Protein AF-A0AAV5QR00-F1 (afdb_monomer_lite)

Foldseek 3Di:
DDDPPPDPPPVVLVVVLVVLVPDPVDDPVVSVVVSVVSVVVNVVVVVVVVVVVVVVVVCVVVVVVVVVVVVVVVVVVVVVVVVVVVVVVVVVVLVVVLVVLVVVCVVVVHDSVVSCVVVVHDNDDD

Structure (mmCIF, N/CA/C/O backbone):
data_AF-A0AAV5QR00-F1
#
_entry.id   AF-A0AAV5QR00-F1
#
loop_
_atom_site.group_PDB
_atom_site.id
_atom_site.type_symbol
_atom_site.label_atom_id
_atom_site.label_alt_id
_atom_site.label_comp_id
_atom_site.label_asym_id
_atom_site.label_entity_id
_atom_site.label_seq_id
_atom_site.pdbx_PDB_ins_code
_atom_site.Cartn_x
_atom_site.Cartn_y
_atom_site.Cartn_z
_atom_site.occupancy
_atom_site.B_iso_or_equiv
_atom_site.auth_seq_id
_atom_site.auth_comp_id
_atom_site.auth_asym_id
_atom_site.auth_atom_id
_atom_site.pdbx_PDB_model_num
ATOM 1 N N . MET A 1 1 ? 34.597 15.045 -11.690 1.00 37.72 1 MET A N 1
ATOM 2 C CA . MET A 1 1 ? 35.224 15.301 -13.005 1.00 37.72 1 MET A CA 1
ATOM 3 C C . MET A 1 1 ? 34.483 14.496 -14.059 1.00 37.72 1 MET A C 1
ATOM 5 O O . MET A 1 1 ? 33.985 13.425 -13.744 1.00 37.72 1 MET A O 1
ATOM 9 N N . SER A 1 2 ? 34.319 15.099 -15.232 1.00 36.00 2 SER A N 1
ATOM 10 C CA . SER A 1 2 ? 33.241 14.917 -16.205 1.00 36.00 2 SER A CA 1
ATOM 11 C C . SER A 1 2 ? 32.966 13.507 -16.732 1.00 36.00 2 SER A C 1
ATOM 13 O O . SER A 1 2 ? 33.871 12.745 -17.061 1.00 36.00 2 SER A O 1
ATOM 15 N N . SER A 1 3 ? 31.664 13.256 -16.905 1.00 39.62 3 SER A N 1
ATOM 16 C CA . SER A 1 3 ? 31.056 12.226 -17.746 1.00 39.62 3 SER A CA 1
ATOM 17 C C . SER A 1 3 ? 31.654 12.258 -19.153 1.00 39.62 3 SER A C 1
ATOM 19 O O . SER A 1 3 ? 31.476 13.224 -19.896 1.00 39.62 3 SER A O 1
ATOM 21 N N . LYS A 1 4 ? 32.370 11.194 -19.523 1.00 40.12 4 LYS A N 1
ATOM 22 C CA . LYS A 1 4 ? 32.765 10.938 -20.906 1.00 40.12 4 LYS A CA 1
ATOM 23 C C . LYS A 1 4 ? 31.569 10.283 -21.589 1.00 40.12 4 LYS A C 1
ATOM 25 O O . LYS A 1 4 ? 31.483 9.062 -21.689 1.00 40.12 4 LYS A O 1
ATOM 30 N N . ALA A 1 5 ? 30.606 11.116 -21.979 1.00 40.47 5 ALA A N 1
ATOM 31 C CA . ALA A 1 5 ? 29.604 10.738 -22.958 1.00 40.47 5 ALA A CA 1
ATOM 32 C C . ALA A 1 5 ? 30.370 10.248 -24.189 1.00 40.47 5 ALA A C 1
ATOM 34 O O . ALA A 1 5 ? 31.094 11.014 -24.819 1.00 40.47 5 ALA A O 1
ATOM 35 N N . ALA A 1 6 ? 30.285 8.950 -24.466 1.00 42.31 6 ALA A N 1
ATOM 36 C CA . ALA A 1 6 ? 30.760 8.384 -25.711 1.00 42.31 6 ALA A CA 1
ATOM 37 C C . ALA A 1 6 ? 29.851 8.921 -26.820 1.00 42.31 6 ALA A C 1
ATOM 39 O O . ALA A 1 6 ? 28.864 8.283 -27.195 1.00 42.31 6 ALA A O 1
ATOM 40 N N . SER A 1 7 ? 30.162 10.123 -27.307 1.00 41.25 7 SER A N 1
ATOM 41 C CA . SER A 1 7 ? 29.785 10.541 -28.644 1.00 41.25 7 SER A CA 1
ATOM 42 C C . SER A 1 7 ? 30.211 9.409 -29.574 1.00 41.25 7 SER A C 1
ATOM 44 O O . SER A 1 7 ? 31.349 8.942 -29.546 1.00 41.25 7 SER A O 1
ATOM 46 N N . GLY A 1 8 ? 29.264 8.865 -30.336 1.00 47.62 8 GLY A N 1
ATOM 47 C CA . GLY A 1 8 ? 29.646 8.190 -31.567 1.00 47.62 8 GLY A CA 1
ATOM 48 C C . GLY A 1 8 ? 30.232 9.287 -32.436 1.00 47.62 8 GLY A C 1
ATOM 49 O O . GLY A 1 8 ? 29.473 10.026 -33.053 1.00 47.62 8 GLY A O 1
ATOM 50 N N . ASP A 1 9 ? 31.542 9.487 -32.330 1.00 47.44 9 ASP A N 1
ATOM 51 C CA . ASP A 1 9 ? 32.224 10.599 -32.962 1.00 47.44 9 ASP A CA 1
ATOM 52 C C . ASP A 1 9 ? 32.051 10.462 -34.486 1.00 47.44 9 ASP A C 1
ATOM 54 O O . ASP A 1 9 ? 32.491 9.458 -35.057 1.00 47.44 9 ASP A O 1
ATOM 58 N N . PRO A 1 10 ? 31.415 11.434 -35.170 1.00 50.59 10 PRO A N 1
ATOM 59 C 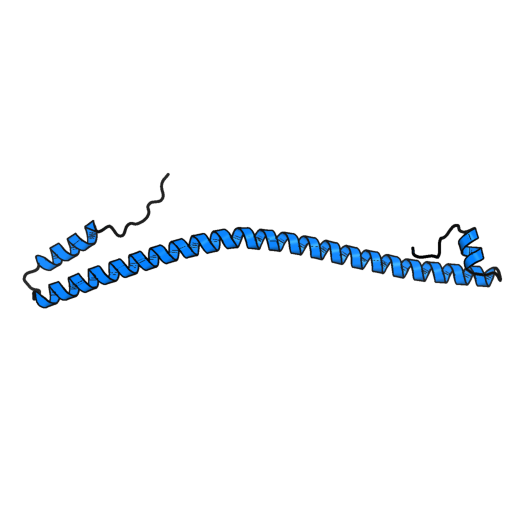CA . PRO A 1 10 ? 31.268 11.420 -36.631 1.00 50.59 10 PRO A CA 1
ATOM 60 C C . PRO A 1 10 ? 32.627 11.295 -37.341 1.00 50.59 10 PRO A C 1
ATOM 62 O O . PRO A 1 10 ? 32.728 10.717 -38.420 1.00 50.59 10 PRO A O 1
ATOM 65 N N . THR A 1 11 ? 33.697 11.698 -36.654 1.00 54.41 11 THR A N 1
ATOM 66 C CA . THR A 1 11 ? 35.096 11.539 -37.040 1.00 54.41 11 THR A CA 1
ATOM 67 C C . THR A 1 11 ? 35.500 10.094 -37.345 1.00 54.41 11 THR A C 1
ATOM 69 O O . THR A 1 11 ? 36.345 9.899 -38.207 1.00 54.41 11 THR A O 1
ATOM 72 N N . THR A 1 12 ? 34.925 9.067 -36.706 1.00 73.19 12 THR A N 1
ATOM 73 C CA . THR A 1 12 ? 35.338 7.666 -36.946 1.00 73.19 12 THR A CA 1
ATOM 74 C C . THR A 1 12 ? 34.653 7.051 -38.167 1.00 73.19 12 THR A C 1
ATOM 76 O O . THR A 1 12 ? 35.221 6.189 -38.829 1.00 73.19 12 THR A O 1
ATOM 79 N N . ILE A 1 13 ? 33.438 7.486 -38.497 1.00 78.56 13 ILE A N 1
ATOM 80 C CA . ILE A 1 13 ? 32.639 6.867 -39.567 1.00 78.56 13 ILE A CA 1
ATOM 81 C C . ILE A 1 13 ? 32.933 7.503 -40.907 1.00 78.56 13 ILE A C 1
ATOM 83 O O . ILE A 1 13 ? 33.047 6.785 -41.896 1.00 78.56 13 ILE A O 1
ATOM 87 N N . ASP A 1 14 ? 33.155 8.813 -40.927 1.00 81.25 14 ASP A N 1
ATOM 88 C CA . ASP A 1 14 ? 33.660 9.470 -42.125 1.00 81.25 14 ASP A CA 1
ATOM 89 C C . ASP A 1 14 ? 35.066 8.944 -42.486 1.00 81.25 14 ASP A C 1
ATOM 91 O O . ASP A 1 14 ? 35.317 8.696 -43.660 1.00 81.25 14 ASP A O 1
ATOM 95 N N . GLN A 1 15 ? 35.918 8.607 -41.504 1.00 82.88 15 GLN A N 1
ATOM 96 C CA . GLN A 1 15 ? 37.201 7.913 -41.736 1.00 82.88 15 GLN A CA 1
ATOM 97 C C . GLN A 1 15 ? 37.031 6.492 -42.302 1.00 82.88 15 GLN A C 1
ATOM 99 O O . GLN A 1 15 ? 37.788 6.081 -43.179 1.00 82.88 15 GLN A O 1
ATOM 104 N N . ILE A 1 16 ? 36.038 5.730 -41.828 1.00 83.62 16 ILE A N 1
ATOM 105 C CA . ILE A 1 16 ? 35.729 4.390 -42.360 1.00 83.62 16 ILE A CA 1
ATOM 106 C C . ILE A 1 16 ? 35.204 4.487 -43.798 1.00 83.62 16 ILE A C 1
ATOM 108 O O . ILE A 1 16 ? 35.603 3.698 -44.651 1.00 83.62 16 ILE A O 1
ATOM 112 N N . ILE A 1 17 ? 34.342 5.465 -44.085 1.00 85.06 17 ILE A N 1
ATOM 113 C CA . ILE A 1 17 ? 33.820 5.722 -45.432 1.00 85.06 17 ILE A CA 1
ATOM 114 C C . ILE A 1 17 ? 34.950 6.184 -46.364 1.00 85.06 17 ILE A C 1
ATOM 116 O O . ILE A 1 17 ? 35.020 5.753 -47.511 1.00 85.06 17 ILE A O 1
ATOM 120 N N . GLU A 1 18 ? 35.873 7.012 -45.880 1.00 84.00 18 GLU A N 1
ATOM 121 C CA . GLU A 1 18 ? 37.041 7.464 -46.639 1.00 84.00 18 GLU A CA 1
ATOM 122 C C . GLU A 1 18 ? 38.011 6.310 -46.952 1.00 84.00 18 GLU A C 1
ATOM 124 O O . GLU A 1 18 ? 38.471 6.176 -48.091 1.00 84.00 18 GLU A O 1
ATOM 129 N N . ALA A 1 19 ? 38.247 5.410 -45.992 1.00 84.31 19 ALA A N 1
ATOM 130 C CA . ALA A 1 19 ? 39.014 4.179 -46.196 1.00 84.31 19 ALA A CA 1
ATOM 131 C C . ALA A 1 19 ? 38.332 3.223 -47.199 1.00 84.31 19 ALA A C 1
ATOM 133 O O . ALA A 1 19 ? 38.989 2.647 -48.063 1.00 84.31 19 ALA A O 1
ATOM 134 N N . LEU A 1 20 ? 37.003 3.096 -47.135 1.00 86.19 20 LEU A N 1
ATOM 135 C CA . LEU A 1 20 ? 36.215 2.295 -48.078 1.00 86.19 20 LEU A CA 1
ATOM 136 C C . LEU A 1 20 ? 36.279 2.871 -49.502 1.00 86.19 20 LEU A C 1
ATOM 138 O O . LEU A 1 20 ? 36.396 2.135 -50.480 1.00 86.19 20 LEU A O 1
ATOM 142 N N . ASN A 1 21 ? 36.230 4.198 -49.625 1.00 83.19 21 ASN A N 1
ATOM 143 C CA . ASN A 1 21 ? 36.273 4.886 -50.912 1.00 83.19 21 ASN A CA 1
ATOM 144 C C . ASN A 1 21 ? 37.653 4.829 -51.576 1.00 83.19 21 ASN A C 1
ATOM 146 O O . ASN A 1 21 ? 37.737 4.823 -52.807 1.00 83.19 21 ASN A O 1
ATOM 150 N N . SER A 1 22 ? 38.719 4.731 -50.780 1.00 84.12 22 SER A N 1
ATOM 151 C CA . SER A 1 22 ? 40.097 4.599 -51.263 1.00 84.12 22 SER A CA 1
ATOM 152 C C . SER A 1 22 ? 40.472 3.172 -51.692 1.00 84.12 22 SER A C 1
ATOM 154 O O . SER A 1 22 ? 41.448 3.003 -52.431 1.00 84.12 22 SER A O 1
ATOM 156 N N . ASP A 1 23 ? 39.675 2.156 -51.340 1.00 87.06 23 ASP A N 1
ATOM 157 C CA . ASP A 1 23 ? 39.858 0.788 -51.828 1.00 87.06 23 ASP A CA 1
ATOM 158 C C . ASP A 1 23 ? 39.353 0.632 -53.275 1.00 87.06 23 ASP A C 1
ATOM 160 O O . ASP A 1 23 ? 38.157 0.679 -53.569 1.00 87.06 23 ASP A O 1
ATOM 164 N N . LYS A 1 24 ? 40.277 0.438 -54.218 1.00 84.44 24 LYS A N 1
ATOM 165 C CA . LYS A 1 24 ? 39.970 0.291 -55.653 1.00 84.44 24 LYS A CA 1
ATOM 166 C C . LYS A 1 24 ? 39.433 -1.093 -56.030 1.00 84.44 24 LYS A C 1
ATOM 168 O O . LYS A 1 24 ? 39.004 -1.268 -57.166 1.00 84.44 24 LYS A O 1
ATOM 173 N N . SER A 1 25 ? 39.480 -2.067 -55.119 1.00 87.62 25 SER A N 1
ATOM 174 C CA . SER A 1 25 ? 39.001 -3.432 -55.368 1.00 87.62 25 SER A CA 1
ATOM 175 C C . SER A 1 25 ? 37.481 -3.578 -55.227 1.00 87.62 25 SER A C 1
ATOM 177 O O . SER A 1 25 ? 36.904 -4.541 -55.730 1.00 87.62 25 SER A O 1
ATOM 179 N N . ILE A 1 26 ? 36.824 -2.608 -54.583 1.00 85.62 26 ILE A N 1
ATOM 180 C CA . ILE A 1 26 ? 35.385 -2.620 -54.318 1.00 85.62 26 ILE A CA 1
ATOM 181 C C . ILE A 1 26 ? 34.652 -1.805 -55.401 1.00 85.62 26 ILE A C 1
ATOM 183 O O . ILE A 1 26 ? 35.035 -0.661 -55.657 1.00 85.62 26 ILE A O 1
ATOM 187 N N . PRO A 1 27 ? 33.578 -2.337 -56.016 1.00 91.44 27 PRO A N 1
ATOM 188 C CA . PRO A 1 27 ? 32.743 -1.581 -56.947 1.00 91.44 27 PRO A CA 1
ATOM 189 C C . PRO A 1 27 ? 32.071 -0.368 -56.290 1.00 91.44 27 PRO A C 1
ATOM 191 O O . PRO A 1 27 ? 31.562 -0.462 -55.172 1.00 91.44 27 PRO A O 1
ATOM 194 N N . ASP A 1 28 ? 31.983 0.750 -57.010 1.00 86.06 28 ASP A N 1
ATOM 195 C CA . ASP A 1 28 ? 31.426 2.007 -56.480 1.00 86.06 28 ASP A CA 1
ATOM 196 C C . ASP A 1 28 ? 29.953 1.898 -56.050 1.00 86.06 28 ASP A C 1
ATOM 198 O O . ASP A 1 28 ? 29.524 2.564 -55.102 1.00 86.06 28 ASP A O 1
ATOM 202 N N . SER A 1 29 ? 29.182 1.007 -56.683 1.00 88.00 29 SER A N 1
ATOM 203 C CA . SER A 1 29 ? 27.800 0.718 -56.284 1.00 88.00 29 SER A CA 1
ATOM 204 C C . SER A 1 29 ? 27.725 0.115 -54.878 1.00 88.00 29 SER A C 1
ATOM 206 O O . SER A 1 29 ? 26.911 0.561 -54.071 1.00 88.00 29 SER A O 1
ATOM 208 N N . LEU A 1 30 ? 28.619 -0.826 -54.548 1.00 87.06 30 LEU A N 1
ATOM 209 C CA . LEU A 1 30 ? 28.702 -1.412 -53.208 1.00 87.06 30 LEU A CA 1
ATOM 210 C C . LEU A 1 30 ? 29.218 -0.402 -52.181 1.00 87.06 30 LEU A C 1
ATOM 212 O O . LEU A 1 30 ? 28.707 -0.358 -51.066 1.00 87.06 30 LEU A O 1
ATOM 216 N N . LYS A 1 31 ? 30.195 0.440 -52.538 1.00 89.19 31 LYS A N 1
ATOM 217 C CA . LYS A 1 31 ? 30.689 1.494 -51.633 1.00 89.19 31 LYS A CA 1
ATOM 218 C C . LYS A 1 31 ? 29.585 2.461 -51.225 1.00 89.19 31 LYS A C 1
ATOM 220 O O . LYS A 1 31 ? 29.486 2.836 -50.054 1.00 89.19 31 LYS A O 1
ATOM 225 N N . THR A 1 32 ? 28.750 2.840 -52.191 1.00 87.62 32 THR A N 1
ATOM 226 C CA . THR A 1 32 ? 27.609 3.736 -51.977 1.00 87.62 32 THR A CA 1
ATOM 227 C C . THR A 1 32 ? 26.591 3.102 -51.031 1.00 87.62 32 THR A C 1
ATOM 229 O O . THR A 1 32 ? 26.198 3.728 -50.047 1.00 87.62 32 THR A O 1
ATOM 232 N N . GLU A 1 33 ? 26.226 1.843 -51.277 1.00 91.19 33 GLU A N 1
ATOM 233 C CA . GLU A 1 33 ? 25.267 1.100 -50.455 1.00 91.19 33 GLU A CA 1
ATOM 234 C C . GLU A 1 33 ? 25.769 0.902 -49.015 1.00 91.19 33 GLU A C 1
ATOM 236 O O . GLU A 1 33 ? 25.062 1.221 -48.057 1.00 91.19 33 GLU A O 1
ATOM 241 N N . ILE A 1 34 ? 27.027 0.482 -48.849 1.00 88.56 34 ILE A N 1
ATOM 242 C CA . ILE A 1 34 ? 27.665 0.292 -47.537 1.00 88.56 34 ILE A CA 1
ATOM 243 C C . ILE A 1 34 ? 27.735 1.616 -46.765 1.00 88.56 34 ILE A C 1
ATOM 245 O O . ILE A 1 34 ? 27.430 1.658 -45.573 1.00 88.56 34 ILE A O 1
ATOM 249 N N . SER A 1 35 ? 28.093 2.715 -47.432 1.00 88.50 35 SER A N 1
ATOM 250 C CA . SER A 1 35 ? 28.176 4.038 -46.799 1.00 88.50 35 SER A CA 1
ATOM 251 C C . SER A 1 35 ? 26.809 4.543 -46.333 1.00 88.50 35 SER A C 1
ATOM 253 O O . SER A 1 35 ? 26.701 5.144 -45.262 1.00 88.50 35 SER A O 1
ATOM 255 N N . GLN A 1 36 ? 25.758 4.298 -47.118 1.00 90.00 36 GLN A N 1
ATOM 256 C CA . GLN A 1 36 ? 24.393 4.673 -46.762 1.00 90.00 36 GLN A CA 1
ATOM 257 C C . GLN A 1 36 ? 23.871 3.845 -45.578 1.00 90.00 36 GLN A C 1
ATOM 259 O O . GLN A 1 36 ? 23.309 4.415 -44.640 1.00 90.00 36 GLN A O 1
ATOM 264 N N . ASP A 1 37 ? 24.110 2.532 -45.581 1.00 91.31 37 ASP A N 1
ATOM 265 C CA . ASP A 1 37 ? 23.739 1.630 -44.485 1.00 91.31 37 ASP A CA 1
ATOM 266 C C . ASP A 1 37 ? 24.468 1.983 -43.176 1.00 91.31 37 ASP A C 1
ATOM 268 O O . ASP A 1 37 ? 23.845 2.077 -42.115 1.00 91.31 37 ASP A O 1
ATOM 272 N N . LEU A 1 38 ? 25.770 2.281 -43.247 1.00 88.38 38 LEU A N 1
ATOM 273 C CA . LEU A 1 38 ? 26.554 2.765 -42.107 1.00 88.38 38 LEU A CA 1
ATOM 274 C C . LEU A 1 38 ? 25.960 4.050 -41.523 1.00 88.38 38 LEU A C 1
ATOM 276 O O . LEU A 1 38 ? 25.715 4.115 -40.319 1.00 88.38 38 LEU A O 1
ATOM 280 N N . ARG A 1 39 ? 25.668 5.055 -42.358 1.00 88.00 39 ARG A N 1
ATOM 281 C CA . ARG A 1 39 ? 25.060 6.318 -41.901 1.00 88.00 39 ARG A CA 1
ATOM 282 C C . ARG A 1 39 ? 23.692 6.094 -41.255 1.00 88.00 39 ARG A C 1
ATOM 284 O O . ARG A 1 39 ? 23.410 6.674 -40.207 1.00 88.00 39 ARG A O 1
ATOM 291 N N . TYR A 1 40 ? 22.866 5.226 -41.837 1.00 90.50 40 TYR A N 1
ATOM 292 C CA . TYR A 1 40 ? 21.554 4.895 -41.285 1.00 90.50 40 TYR A CA 1
ATOM 293 C C . TYR A 1 40 ? 21.660 4.231 -39.905 1.00 90.50 40 TYR A C 1
ATOM 295 O O . TYR A 1 40 ? 21.038 4.688 -38.945 1.00 90.50 40 TYR A O 1
ATOM 303 N N . LYS A 1 41 ? 22.505 3.203 -39.767 1.00 89.06 41 LYS A N 1
ATOM 304 C CA . LYS A 1 41 ? 22.714 2.493 -38.493 1.00 89.06 41 LYS A CA 1
ATOM 305 C C . LYS A 1 41 ? 23.186 3.423 -37.378 1.00 89.06 41 LYS A C 1
ATOM 307 O O . LYS A 1 41 ? 22.776 3.268 -36.230 1.00 89.06 41 LYS A O 1
ATOM 312 N N . VAL A 1 42 ? 24.005 4.415 -37.707 1.00 88.56 42 VAL A N 1
ATOM 313 C CA . VAL A 1 42 ? 24.513 5.406 -36.747 1.00 88.56 42 VAL A CA 1
ATOM 314 C C . VAL A 1 42 ? 23.411 6.312 -36.239 1.00 88.56 42 VAL A C 1
ATOM 316 O O . VAL A 1 42 ? 23.328 6.537 -35.033 1.00 88.56 42 VAL A O 1
ATOM 319 N N . SER A 1 43 ? 22.542 6.774 -37.139 1.00 88.56 43 SER A N 1
ATOM 320 C CA . SER A 1 43 ? 21.355 7.543 -36.764 1.00 88.56 43 SER A CA 1
ATOM 321 C C . SER A 1 43 ? 20.478 6.747 -35.797 1.00 88.56 43 SER A C 1
ATOM 323 O O . SER A 1 43 ? 20.127 7.243 -34.732 1.00 88.56 43 SER A O 1
ATOM 325 N N . VAL A 1 44 ? 20.206 5.475 -36.108 1.00 91.94 44 VAL A N 1
ATOM 326 C CA . VAL A 1 44 ? 19.392 4.600 -35.247 1.00 91.94 44 VAL A CA 1
ATOM 327 C C . VAL A 1 44 ? 20.035 4.405 -33.871 1.00 91.94 44 VAL A C 1
ATOM 329 O O . VAL A 1 44 ? 19.350 4.453 -32.850 1.00 91.94 44 VAL A O 1
ATOM 332 N N . VAL A 1 45 ? 21.353 4.205 -33.809 1.00 88.38 45 VAL A N 1
ATOM 333 C CA . VAL A 1 45 ? 22.070 4.073 -32.531 1.00 88.38 45 VAL A CA 1
ATOM 334 C C . VAL A 1 45 ? 22.017 5.371 -31.723 1.00 88.38 45 VAL A C 1
ATOM 336 O O . VAL A 1 45 ? 21.872 5.308 -30.501 1.00 88.38 45 VAL A O 1
ATOM 339 N N . ALA A 1 46 ? 22.110 6.535 -32.369 1.00 86.12 46 ALA A N 1
ATOM 340 C CA . ALA A 1 46 ? 21.970 7.826 -31.701 1.00 86.12 46 ALA A CA 1
ATOM 341 C C . ALA A 1 46 ? 20.566 7.993 -31.095 1.00 86.12 46 ALA A C 1
ATOM 343 O O . ALA A 1 46 ? 20.452 8.297 -29.905 1.00 86.12 46 ALA A O 1
ATOM 344 N N . ASP A 1 47 ? 19.518 7.676 -31.857 1.00 89.94 47 ASP A N 1
ATOM 345 C CA . ASP A 1 47 ? 18.128 7.736 -31.389 1.00 89.94 47 ASP A CA 1
ATOM 346 C C . ASP A 1 47 ? 17.879 6.780 -30.215 1.00 89.94 47 ASP A C 1
ATOM 348 O O . ASP A 1 47 ? 17.268 7.144 -29.207 1.00 89.94 47 ASP A O 1
ATOM 352 N N . LEU A 1 48 ? 18.388 5.546 -30.304 1.00 89.94 48 LEU A N 1
ATOM 353 C CA . LEU A 1 48 ? 18.273 4.555 -29.231 1.00 89.94 48 LEU A CA 1
ATOM 354 C C . LEU A 1 48 ? 19.034 4.970 -27.970 1.00 89.94 48 LEU A C 1
ATOM 356 O O . LEU A 1 48 ? 18.589 4.663 -26.861 1.00 89.94 48 LEU A O 1
ATOM 360 N N . ARG A 1 49 ? 20.172 5.658 -28.107 1.00 87.50 49 ARG A N 1
ATOM 361 C CA . ARG A 1 49 ? 20.900 6.225 -26.964 1.00 87.50 49 ARG A CA 1
ATOM 362 C C . ARG A 1 49 ? 20.111 7.355 -26.312 1.00 87.50 49 ARG A C 1
ATOM 364 O O . ARG A 1 49 ? 20.013 7.352 -25.087 1.00 87.50 49 ARG A O 1
ATOM 371 N N . GLY A 1 50 ? 19.511 8.243 -27.107 1.00 87.94 50 GLY A N 1
ATOM 372 C CA . GLY A 1 50 ? 18.619 9.298 -26.617 1.00 87.94 50 GLY A CA 1
ATOM 373 C C . GLY A 1 50 ? 17.457 8.723 -25.808 1.00 87.94 50 GLY A C 1
ATOM 374 O O . GLY A 1 50 ? 17.321 9.026 -24.624 1.00 87.94 50 GLY A O 1
ATOM 375 N N . LYS A 1 51 ? 16.715 7.770 -26.387 1.00 90.56 51 LYS A N 1
ATOM 376 C CA . LYS A 1 51 ? 15.616 7.078 -25.691 1.00 90.56 51 LYS A CA 1
ATOM 377 C C . LYS A 1 51 ? 16.076 6.378 -24.413 1.00 90.56 51 LYS A C 1
ATOM 379 O O . LYS A 1 51 ? 15.428 6.493 -23.382 1.00 90.56 51 LYS A O 1
ATOM 384 N N . ASN A 1 52 ? 17.212 5.677 -24.434 1.00 86.81 52 ASN A N 1
ATOM 385 C CA . ASN A 1 52 ? 17.743 5.045 -23.220 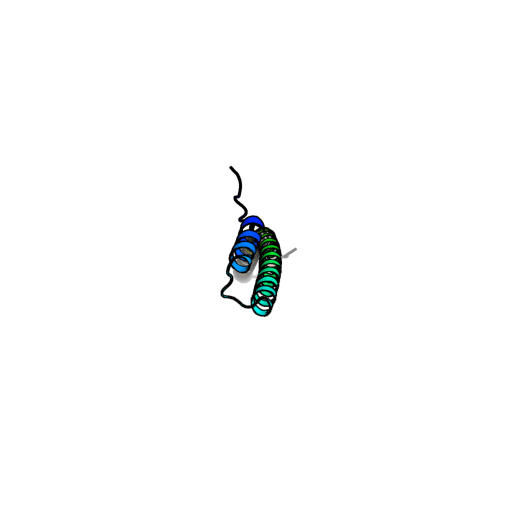1.00 86.81 52 ASN A CA 1
ATOM 386 C C . ASN A 1 52 ? 18.088 6.065 -22.127 1.00 86.81 52 ASN A C 1
ATOM 388 O O . ASN A 1 52 ? 17.929 5.768 -20.944 1.00 86.81 52 ASN A O 1
ATOM 392 N N . GLN A 1 53 ? 18.582 7.245 -22.496 1.00 83.25 53 GLN A N 1
ATOM 393 C CA . GLN A 1 53 ? 18.891 8.304 -21.541 1.00 83.25 53 GLN A CA 1
ATOM 394 C C . GLN A 1 53 ? 17.620 8.924 -20.944 1.00 83.25 53 GLN A C 1
ATOM 396 O O . GLN A 1 53 ? 17.594 9.202 -19.745 1.00 83.25 53 GLN A O 1
ATOM 401 N N . GLU A 1 54 ? 16.573 9.103 -21.748 1.00 85.56 54 GLU A N 1
ATOM 402 C CA . GLU A 1 54 ? 15.249 9.544 -21.292 1.00 85.56 54 GLU A CA 1
ATOM 403 C C . GLU A 1 54 ? 14.621 8.523 -20.337 1.00 85.56 54 GLU A C 1
ATOM 405 O O . GLU A 1 54 ? 14.279 8.877 -19.210 1.00 85.56 54 GLU A O 1
ATOM 410 N N . LEU A 1 55 ? 14.573 7.241 -20.723 1.00 84.88 55 LEU A N 1
ATOM 411 C CA . LEU A 1 55 ? 14.046 6.177 -19.862 1.00 84.88 55 LEU A CA 1
ATOM 412 C C . LEU A 1 55 ? 14.819 6.069 -18.544 1.00 84.88 55 LEU A C 1
ATOM 414 O O . LEU A 1 55 ? 14.216 5.877 -17.494 1.00 84.88 55 LEU A O 1
ATOM 418 N N . ARG A 1 56 ? 16.151 6.206 -18.565 1.00 80.75 56 ARG A N 1
ATOM 419 C CA . ARG A 1 56 ? 16.954 6.197 -17.332 1.00 80.75 56 ARG A CA 1
ATOM 420 C C . ARG A 1 56 ? 16.566 7.339 -16.401 1.00 80.75 56 ARG A C 1
ATOM 422 O O . ARG A 1 56 ? 16.411 7.097 -15.211 1.00 80.75 56 ARG A O 1
ATOM 429 N N . GLN A 1 57 ? 16.400 8.553 -16.926 1.00 73.88 57 GLN A N 1
ATOM 430 C CA . GLN A 1 57 ? 15.967 9.700 -16.122 1.00 73.88 57 GLN A CA 1
ATOM 431 C C . GLN A 1 57 ? 14.556 9.508 -15.565 1.00 73.88 57 GLN A C 1
ATOM 433 O O . GLN A 1 57 ? 14.328 9.815 -14.399 1.00 73.88 57 GLN A O 1
ATOM 438 N N . GLN A 1 58 ? 13.642 8.949 -16.360 1.00 73.81 58 GLN A N 1
ATOM 439 C CA . GLN A 1 58 ? 12.287 8.647 -15.911 1.00 73.81 58 GLN A CA 1
ATOM 440 C C . GLN A 1 58 ? 12.280 7.601 -14.789 1.00 73.81 58 GLN A C 1
ATOM 442 O O . GLN A 1 58 ? 11.664 7.829 -13.756 1.00 73.81 58 GLN A O 1
ATOM 447 N N . VAL A 1 59 ? 13.027 6.504 -14.938 1.00 73.31 59 VAL A N 1
ATOM 448 C CA . VAL A 1 59 ? 13.133 5.463 -13.902 1.00 73.31 59 VAL A CA 1
ATOM 449 C C . VAL A 1 59 ? 13.763 6.011 -12.622 1.00 73.31 59 VAL A C 1
ATOM 451 O O . VAL A 1 59 ? 13.289 5.693 -11.538 1.00 73.31 59 VAL A O 1
ATOM 454 N N . LEU A 1 60 ? 14.800 6.849 -12.726 1.00 65.94 60 LEU A N 1
ATOM 455 C CA . LEU A 1 60 ? 15.403 7.512 -11.564 1.00 65.94 60 LEU A CA 1
ATOM 456 C C . LEU A 1 60 ? 14.383 8.417 -10.849 1.00 65.94 60 LEU A C 1
ATOM 458 O O . LEU A 1 60 ? 14.213 8.285 -9.639 1.00 65.94 60 LEU A O 1
ATOM 462 N N . GLY A 1 61 ? 13.647 9.252 -11.588 1.00 60.94 61 GLY A N 1
ATOM 463 C CA . GLY A 1 61 ? 12.611 10.122 -11.019 1.00 60.94 61 GLY A CA 1
ATOM 464 C C . GLY A 1 61 ? 11.435 9.361 -10.395 1.00 60.94 61 GLY A C 1
ATOM 465 O O . GLY A 1 61 ? 10.993 9.697 -9.300 1.00 60.94 61 GLY A O 1
ATOM 466 N N . GLU A 1 62 ? 10.961 8.295 -11.042 1.00 59.91 62 GLU A N 1
ATOM 467 C CA . GLU A 1 62 ? 9.879 7.449 -10.522 1.00 59.91 62 GLU A CA 1
ATOM 468 C C . GLU A 1 62 ? 10.333 6.597 -9.324 1.00 59.91 62 GLU A C 1
ATOM 470 O O . GLU A 1 62 ? 9.535 6.318 -8.424 1.00 59.91 62 GLU A O 1
ATOM 475 N N . SER A 1 63 ? 11.609 6.196 -9.268 1.00 57.28 63 SER A N 1
ATOM 476 C CA . SER A 1 63 ? 12.151 5.398 -8.161 1.00 57.28 63 SER A CA 1
ATOM 477 C C . SER A 1 63 ? 12.193 6.166 -6.838 1.00 57.28 63 SER A C 1
ATOM 479 O O . SER A 1 63 ? 11.855 5.592 -5.802 1.00 57.28 63 SER A O 1
ATOM 481 N N . ASP A 1 64 ? 12.494 7.466 -6.857 1.00 56.50 64 ASP A N 1
ATOM 482 C CA . ASP A 1 64 ? 12.497 8.292 -5.643 1.00 56.50 64 ASP A CA 1
ATOM 483 C C . ASP A 1 64 ? 11.068 8.524 -5.120 1.00 56.50 6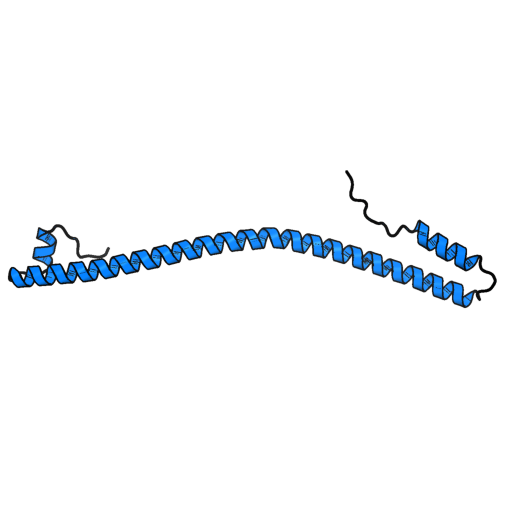4 ASP A C 1
ATOM 485 O O . ASP A 1 64 ? 10.794 8.366 -3.927 1.00 56.50 64 ASP A O 1
ATOM 489 N N . GLU A 1 65 ? 10.114 8.804 -6.012 1.00 55.84 65 GLU A N 1
ATOM 490 C CA . GLU A 1 65 ? 8.729 9.091 -5.623 1.00 55.84 65 GLU A CA 1
ATOM 491 C C . GLU A 1 65 ? 7.965 7.837 -5.150 1.00 55.84 65 GLU A C 1
ATOM 493 O O . GLU A 1 65 ? 7.171 7.892 -4.204 1.00 55.84 65 GLU A O 1
ATOM 498 N N . SER A 1 66 ? 8.211 6.684 -5.780 1.00 57.19 66 SER A N 1
ATOM 499 C CA . SER A 1 66 ? 7.585 5.406 -5.408 1.00 57.19 66 SER A CA 1
ATOM 500 C C . SER A 1 66 ? 8.123 4.858 -4.086 1.00 57.19 66 SER A C 1
ATOM 502 O O . SER A 1 66 ? 7.347 4.358 -3.268 1.00 57.19 66 SER A O 1
ATOM 504 N N . THR A 1 67 ? 9.424 5.012 -3.827 1.00 57.44 67 THR A N 1
ATOM 505 C CA . THR A 1 67 ? 10.051 4.568 -2.573 1.00 57.44 67 THR A CA 1
ATOM 506 C C . THR A 1 67 ? 9.540 5.378 -1.380 1.00 57.44 67 THR A C 1
ATOM 508 O O . THR A 1 67 ? 9.238 4.810 -0.327 1.00 57.44 67 THR A O 1
ATOM 511 N N . GLN A 1 68 ? 9.365 6.692 -1.549 1.00 57.06 68 GLN A N 1
ATOM 512 C CA . GLN A 1 68 ? 8.853 7.562 -0.491 1.00 57.06 68 GLN A CA 1
ATOM 513 C C . GLN A 1 68 ? 7.373 7.280 -0.188 1.00 57.06 68 GLN A C 1
ATOM 515 O O . GLN A 1 68 ? 7.011 7.096 0.974 1.00 57.06 68 GLN A O 1
ATOM 520 N N . LYS A 1 69 ? 6.538 7.101 -1.224 1.00 56.81 69 LYS A N 1
ATOM 521 C CA . LYS A 1 69 ? 5.132 6.685 -1.056 1.00 56.81 69 LYS A CA 1
ATOM 522 C C . LYS A 1 69 ? 5.014 5.330 -0.352 1.00 56.81 69 LYS A C 1
ATOM 524 O O . LYS A 1 69 ? 4.202 5.186 0.556 1.00 56.81 69 LYS A O 1
ATOM 529 N N . HIS A 1 70 ? 5.835 4.341 -0.712 1.00 55.91 70 HIS A N 1
ATOM 530 C CA . HIS A 1 70 ? 5.800 3.021 -0.070 1.00 55.91 70 HIS A CA 1
ATOM 531 C C . HIS A 1 70 ? 6.153 3.052 1.427 1.00 55.91 70 HIS A C 1
ATOM 533 O O . HIS A 1 70 ? 5.563 2.291 2.202 1.00 55.91 70 HIS A O 1
ATOM 539 N N . MET A 1 71 ? 7.076 3.922 1.853 1.00 57.81 71 MET A N 1
ATOM 540 C CA . MET A 1 71 ? 7.391 4.079 3.278 1.00 57.81 71 MET A CA 1
ATOM 541 C C . MET A 1 71 ? 6.228 4.691 4.068 1.00 57.81 71 MET A C 1
ATOM 543 O O . MET A 1 71 ? 5.924 4.208 5.164 1.00 57.81 71 MET A O 1
ATOM 547 N N . ASP A 1 72 ? 5.531 5.673 3.495 1.00 59.38 72 ASP A N 1
ATOM 548 C CA . ASP A 1 72 ? 4.379 6.305 4.143 1.00 59.38 72 ASP A CA 1
ATOM 549 C C . ASP A 1 72 ? 3.212 5.323 4.324 1.00 59.38 72 ASP A C 1
ATOM 551 O O . ASP A 1 72 ? 2.684 5.210 5.434 1.00 59.38 72 ASP A O 1
ATOM 555 N N . TYR A 1 73 ? 2.882 4.513 3.308 1.00 60.00 73 TYR A N 1
ATOM 556 C CA . TYR A 1 73 ? 1.846 3.474 3.431 1.00 60.00 73 TYR A CA 1
ATOM 557 C C . TYR A 1 73 ? 2.200 2.413 4.483 1.00 60.00 73 TYR A C 1
ATOM 559 O O . TYR A 1 73 ? 1.364 2.065 5.316 1.00 60.00 73 TYR A O 1
ATOM 567 N N . SER A 1 74 ? 3.461 1.966 4.530 1.00 65.75 74 SER A N 1
ATOM 568 C CA . SER A 1 74 ? 3.921 1.008 5.549 1.00 65.75 74 SER A CA 1
ATOM 569 C C . SER A 1 74 ? 3.769 1.551 6.975 1.00 65.75 74 SER A C 1
ATOM 571 O O . SER A 1 74 ? 3.483 0.802 7.915 1.00 65.75 74 SER A O 1
ATOM 573 N N . SER A 1 75 ? 3.967 2.858 7.157 1.00 71.94 75 SER A N 1
ATOM 574 C CA . SER A 1 75 ? 3.799 3.512 8.454 1.00 71.94 75 SER A CA 1
ATOM 575 C C . SER A 1 75 ? 2.323 3.628 8.856 1.00 71.94 75 SER A C 1
ATOM 577 O O . SER A 1 75 ? 1.984 3.385 10.018 1.00 71.94 75 SER A O 1
ATOM 579 N N . MET A 1 76 ? 1.446 3.917 7.893 1.00 74.25 76 MET A N 1
ATOM 580 C CA . MET A 1 76 ? 0.009 4.063 8.103 1.00 74.25 76 MET A CA 1
ATOM 581 C C . MET A 1 76 ? -0.647 2.717 8.431 1.00 74.25 76 MET A C 1
ATOM 583 O O . MET A 1 76 ? -1.380 2.622 9.415 1.00 74.25 76 MET A O 1
ATOM 587 N N . ASP A 1 77 ? -0.283 1.648 7.721 1.00 78.81 77 ASP A N 1
ATOM 588 C CA . ASP A 1 77 ? -0.770 0.291 8.002 1.00 78.81 77 ASP A CA 1
ATOM 589 C C . ASP A 1 77 ? -0.397 -0.173 9.416 1.00 78.81 77 ASP A C 1
ATOM 591 O O . ASP A 1 77 ? -1.210 -0.759 10.136 1.00 78.81 77 ASP A O 1
ATOM 595 N N . LYS A 1 78 ? 0.823 0.146 9.871 1.00 81.44 78 LYS A N 1
ATOM 596 C CA . LYS A 1 78 ? 1.260 -0.151 11.245 1.00 81.44 78 LYS A CA 1
ATOM 597 C C . LYS A 1 78 ? 0.453 0.618 12.290 1.00 81.44 78 LYS A C 1
ATOM 599 O O . LYS A 1 78 ? 0.172 0.065 13.356 1.00 81.44 78 LYS A O 1
ATOM 604 N N . GLN A 1 79 ? 0.093 1.872 12.019 1.00 82.38 79 GLN A N 1
ATOM 605 C CA . GLN A 1 79 ? -0.748 2.658 12.924 1.00 82.38 79 GLN A CA 1
ATOM 606 C C . GLN A 1 79 ? -2.174 2.107 12.986 1.00 82.38 79 GLN A C 1
ATOM 608 O O . GLN A 1 79 ? -2.702 1.924 14.082 1.00 82.38 79 GLN A O 1
ATOM 613 N N . VAL A 1 80 ? -2.764 1.765 11.838 1.00 87.69 80 VAL A N 1
ATOM 614 C CA . VAL A 1 80 ? -4.104 1.166 11.764 1.00 87.69 80 VAL A CA 1
ATOM 615 C C . VAL A 1 80 ? -4.144 -0.168 12.506 1.00 87.69 80 VAL A C 1
ATOM 617 O O . VAL A 1 80 ? -5.022 -0.378 13.340 1.00 87.69 80 VAL A O 1
ATOM 620 N N . LEU A 1 81 ? -3.158 -1.045 12.293 1.00 88.81 81 LEU A N 1
ATOM 621 C CA . LEU A 1 81 ? -3.062 -2.318 13.014 1.00 88.81 81 LEU A CA 1
ATOM 622 C C . LEU A 1 81 ? -2.955 -2.122 14.528 1.00 88.81 81 LEU A C 1
ATOM 624 O O . LEU A 1 81 ? -3.625 -2.825 15.286 1.00 88.81 81 LEU A O 1
ATOM 628 N N . ARG A 1 82 ? -2.152 -1.151 14.981 1.00 90.06 82 ARG A N 1
ATOM 629 C CA . ARG A 1 82 ? -2.059 -0.810 16.406 1.00 90.06 82 ARG A CA 1
ATOM 630 C C . ARG A 1 82 ? -3.408 -0.343 16.949 1.00 90.06 82 ARG A C 1
ATOM 632 O O . ARG A 1 82 ? -3.796 -0.768 18.033 1.00 90.06 82 ARG A O 1
ATOM 639 N N . HIS A 1 83 ? -4.125 0.492 16.203 1.00 92.94 83 HIS A N 1
ATOM 640 C CA . HIS A 1 83 ? -5.425 1.002 16.626 1.00 92.94 83 HIS A CA 1
ATOM 641 C C . HIS A 1 83 ? -6.481 -0.111 16.708 1.00 92.94 83 HIS A C 1
ATOM 643 O O . HIS A 1 83 ? -7.187 -0.214 17.707 1.00 92.94 83 HIS A O 1
ATOM 649 N N . ILE A 1 84 ? -6.514 -1.019 15.727 1.00 91.69 84 ILE A N 1
ATOM 650 C CA . ILE A 1 84 ? -7.379 -2.210 15.747 1.00 91.69 84 ILE A CA 1
ATOM 651 C C . ILE A 1 84 ? -7.083 -3.078 16.977 1.00 91.69 84 ILE A C 1
ATOM 653 O O . ILE A 1 84 ? -8.005 -3.539 17.649 1.00 91.69 84 ILE A O 1
ATOM 657 N N . GLN A 1 85 ? -5.805 -3.291 17.303 1.00 91.44 85 GLN A N 1
ATOM 658 C CA . GLN A 1 85 ? -5.419 -4.055 18.492 1.00 91.44 85 GLN A CA 1
ATOM 659 C C . GLN A 1 85 ? -5.856 -3.365 19.787 1.00 91.44 85 GLN A C 1
ATOM 661 O O . GLN A 1 85 ? -6.366 -4.033 20.682 1.00 91.44 85 GLN A O 1
ATOM 666 N N . GLN A 1 86 ? -5.695 -2.044 19.882 1.00 93.19 86 GLN A N 1
ATOM 667 C CA . GLN A 1 86 ? -6.139 -1.272 21.044 1.00 93.19 86 GLN A CA 1
ATOM 668 C C . GLN A 1 86 ? -7.658 -1.333 21.223 1.00 93.19 86 GLN A C 1
ATOM 670 O O . GLN A 1 86 ? -8.115 -1.577 22.334 1.00 93.19 86 GLN A O 1
ATOM 675 N N . LEU A 1 87 ? -8.427 -1.196 20.139 1.00 94.19 87 LEU A N 1
ATOM 676 C CA . LEU A 1 87 ? -9.886 -1.334 20.166 1.00 94.19 87 LEU A CA 1
ATOM 677 C C . LEU A 1 87 ? -10.319 -2.736 20.594 1.00 94.19 87 LEU A C 1
ATOM 679 O O . LEU A 1 87 ? -11.237 -2.884 21.395 1.00 94.19 87 LEU A O 1
ATOM 683 N N . LYS A 1 88 ? -9.631 -3.775 20.111 1.00 93.44 88 LYS A N 1
ATOM 684 C CA . LYS A 1 88 ? -9.908 -5.148 20.537 1.00 93.44 88 LYS A CA 1
ATOM 685 C C . LYS A 1 88 ? -9.661 -5.333 22.036 1.00 93.44 88 LYS A C 1
ATOM 687 O O . LYS A 1 88 ? -10.526 -5.858 22.724 1.00 93.44 88 LYS A O 1
ATOM 692 N N . ILE A 1 89 ? -8.512 -4.875 22.538 1.00 94.44 89 ILE A N 1
ATOM 693 C CA . ILE A 1 89 ? -8.180 -4.955 23.969 1.00 94.44 89 ILE A CA 1
ATOM 694 C C . ILE A 1 89 ? -9.198 -4.173 24.802 1.00 94.44 89 ILE A C 1
ATOM 696 O O . ILE A 1 89 ? -9.617 -4.653 25.851 1.00 94.44 89 ILE A O 1
ATOM 700 N N . TYR A 1 90 ? -9.607 -2.991 24.336 1.00 93.75 90 TYR A N 1
ATOM 701 C CA . TYR A 1 90 ? -10.640 -2.194 24.989 1.00 93.75 90 TYR A CA 1
ATOM 702 C C . TYR A 1 90 ? -11.965 -2.960 25.086 1.00 93.75 90 TYR A C 1
ATOM 704 O O . TYR A 1 90 ? -12.511 -3.071 26.180 1.00 93.75 90 TYR A O 1
ATOM 712 N N . ASN A 1 91 ? -12.434 -3.557 23.987 1.00 92.19 91 ASN A N 1
ATOM 713 C CA . ASN A 1 91 ? -13.667 -4.347 23.977 1.00 92.19 91 ASN A CA 1
ATOM 714 C C . ASN A 1 91 ? -13.576 -5.567 24.905 1.00 92.19 91 ASN A C 1
ATOM 716 O O . ASN A 1 91 ? -14.470 -5.785 25.719 1.00 92.19 91 ASN A O 1
ATOM 720 N N . ASP A 1 92 ? -12.474 -6.320 24.847 1.00 95.12 92 ASP A N 1
ATOM 721 C CA . ASP A 1 92 ? -12.263 -7.492 25.706 1.00 95.12 92 ASP A CA 1
ATOM 722 C C . ASP A 1 92 ? -12.247 -7.096 27.199 1.00 95.12 92 ASP A C 1
ATOM 724 O O . ASP A 1 92 ? -12.802 -7.794 28.061 1.00 95.12 92 ASP A O 1
ATOM 728 N N . LEU A 1 93 ? -11.627 -5.954 27.519 1.00 93.44 93 LEU A N 1
ATOM 729 C CA . LEU A 1 93 ? -11.580 -5.418 28.876 1.00 93.44 93 LEU A CA 1
ATOM 730 C C . LEU A 1 93 ? -12.959 -4.933 29.336 1.00 93.44 93 LEU A C 1
ATOM 732 O O . LEU A 1 93 ? -13.356 -5.237 30.461 1.00 93.44 93 LEU A O 1
ATOM 736 N N . ARG A 1 94 ? -13.701 -4.236 28.468 1.00 92.25 94 ARG A N 1
ATOM 737 C CA . ARG A 1 94 ? -15.069 -3.769 28.724 1.00 92.25 94 ARG A CA 1
ATOM 738 C C . ARG A 1 94 ? -16.001 -4.940 29.019 1.00 92.25 94 ARG A C 1
ATOM 740 O O . ARG A 1 94 ? -16.673 -4.938 30.049 1.00 92.25 94 ARG A O 1
ATOM 747 N N . ASP A 1 95 ? -15.976 -5.979 28.190 1.00 93.75 95 ASP A N 1
ATOM 748 C CA . ASP A 1 95 ? -16.779 -7.191 28.385 1.00 93.75 95 ASP A CA 1
ATOM 749 C C . ASP A 1 95 ? -16.453 -7.883 29.711 1.00 93.75 95 ASP A C 1
ATOM 751 O O . ASP A 1 95 ? -17.340 -8.359 30.426 1.00 93.75 95 ASP A O 1
ATOM 755 N N . THR A 1 96 ? -15.168 -7.941 30.063 1.00 94.19 96 THR A N 1
ATOM 756 C CA . THR A 1 96 ? -14.719 -8.531 31.329 1.00 94.19 96 THR A CA 1
ATOM 757 C C . THR A 1 96 ? -15.184 -7.700 32.524 1.00 94.19 96 THR A C 1
ATOM 759 O O . THR A 1 96 ? -15.708 -8.258 33.489 1.00 94.19 96 THR A O 1
ATOM 762 N N . ALA A 1 97 ? -15.055 -6.375 32.454 1.00 92.50 97 ALA A N 1
ATOM 763 C CA . ALA A 1 97 ? -15.519 -5.467 33.496 1.00 92.50 97 ALA A CA 1
ATOM 764 C C . ALA A 1 97 ? -17.038 -5.569 33.697 1.00 92.50 97 ALA A C 1
ATOM 766 O O . ALA A 1 97 ? -17.497 -5.699 34.830 1.00 92.50 97 ALA A O 1
ATOM 767 N N . MET A 1 98 ? -17.815 -5.617 32.612 1.00 92.81 98 MET A N 1
ATOM 768 C CA . MET A 1 98 ? -19.270 -5.784 32.675 1.00 92.81 98 MET A CA 1
ATOM 769 C C . MET A 1 98 ? -19.678 -7.108 33.327 1.00 92.81 98 MET A C 1
ATOM 771 O O . MET A 1 98 ? -20.603 -7.131 34.139 1.00 92.81 98 MET A O 1
ATOM 775 N N . LYS A 1 99 ? -18.962 -8.206 33.051 1.00 94.62 99 LYS A N 1
ATOM 776 C CA . LYS A 1 99 ? -19.192 -9.493 33.732 1.00 94.62 99 LYS A CA 1
ATOM 777 C C . LYS A 1 99 ? -18.923 -9.401 35.233 1.00 94.62 99 LYS A C 1
ATOM 779 O O . LYS A 1 99 ? -19.701 -9.931 36.021 1.00 94.62 99 LYS A O 1
ATOM 784 N N . ILE A 1 100 ? -17.846 -8.725 35.637 1.00 94.31 100 ILE A N 1
ATOM 785 C CA . ILE A 1 100 ? -17.523 -8.523 37.058 1.00 94.31 100 ILE A CA 1
ATOM 786 C C . ILE A 1 100 ? -18.610 -7.681 37.735 1.00 94.31 100 ILE A C 1
ATOM 788 O O . ILE A 1 100 ? -19.097 -8.063 38.798 1.00 94.31 100 ILE A O 1
ATOM 792 N N . LEU A 1 101 ? -19.039 -6.583 37.105 1.00 93.12 101 LEU A N 1
ATOM 793 C CA . LEU A 1 101 ? -20.116 -5.738 37.620 1.00 93.12 101 LEU A CA 1
ATOM 794 C C . LEU A 1 101 ? -21.428 -6.513 37.775 1.00 93.12 101 LEU A C 1
ATOM 796 O O . LEU A 1 101 ? -22.083 -6.374 38.804 1.00 93.12 101 LEU A O 1
ATOM 800 N N . ALA A 1 102 ? -21.780 -7.367 36.808 1.00 93.25 102 ALA A N 1
ATOM 801 C CA . ALA A 1 102 ? -22.958 -8.229 36.889 1.00 93.25 102 ALA A CA 1
ATOM 802 C C . ALA A 1 102 ? -22.889 -9.188 38.088 1.00 93.25 102 ALA A C 1
ATOM 804 O O . ALA A 1 102 ? -23.836 -9.271 38.865 1.00 93.25 102 ALA A O 1
ATOM 805 N N . ILE A 1 103 ? -21.741 -9.839 38.308 1.00 95.56 103 ILE A N 1
ATOM 806 C CA . ILE A 1 103 ? -21.543 -10.724 39.468 1.00 95.56 103 ILE A CA 1
ATOM 807 C C . ILE A 1 103 ? -21.693 -9.945 40.784 1.00 95.56 103 ILE A C 1
ATOM 809 O O . ILE A 1 103 ? -22.326 -10.426 41.724 1.00 95.56 103 ILE A O 1
ATOM 813 N N . MET A 1 104 ? -21.125 -8.740 40.870 1.00 93.31 104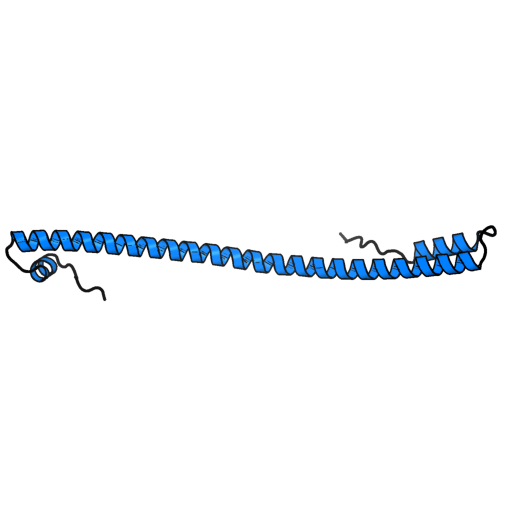 MET A N 1
ATOM 814 C CA . MET A 1 104 ? -21.235 -7.900 42.068 1.00 93.31 104 MET A CA 1
ATOM 815 C C . MET A 1 104 ? -22.670 -7.418 42.303 1.00 93.31 104 MET A C 1
ATOM 817 O O . MET A 1 104 ? -23.124 -7.388 43.448 1.00 93.31 104 MET A O 1
ATOM 821 N N . ALA A 1 105 ? -23.385 -7.060 41.236 1.00 93.75 105 ALA A N 1
ATOM 822 C CA . ALA A 1 105 ? -24.784 -6.655 41.283 1.00 93.75 105 ALA A CA 1
ATOM 823 C C . ALA A 1 105 ? -25.671 -7.796 41.802 1.00 93.75 105 ALA A C 1
ATOM 825 O O . ALA A 1 105 ? -26.431 -7.591 42.751 1.00 93.75 105 ALA A O 1
ATOM 826 N N . ASP A 1 106 ? -25.474 -9.014 41.290 1.00 95.31 106 ASP A N 1
ATOM 827 C CA . ASP A 1 106 ? -26.169 -10.219 41.750 1.00 95.31 106 ASP A CA 1
ATOM 828 C C . ASP A 1 106 ? -25.894 -10.511 43.233 1.00 95.31 106 ASP A C 1
ATOM 830 O O . ASP A 1 106 ? -26.820 -10.755 44.011 1.00 95.31 106 ASP A O 1
ATOM 834 N N . GLN A 1 107 ? -24.628 -10.429 43.663 1.00 94.62 107 GLN A N 1
ATOM 835 C CA . GLN A 1 107 ? -24.242 -10.645 45.064 1.00 94.62 107 GLN A CA 1
ATOM 836 C C . GLN A 1 107 ? -24.863 -9.612 46.009 1.00 94.62 107 GLN A C 1
ATOM 838 O O . GLN A 1 107 ? -25.292 -9.956 47.113 1.00 94.62 107 GLN A O 1
ATOM 843 N N . LYS A 1 108 ? -24.927 -8.349 45.577 1.00 93.88 108 LYS A N 1
ATOM 844 C CA . LYS A 1 108 ? -25.530 -7.250 46.340 1.00 93.88 108 LYS A CA 1
ATOM 845 C C . LYS A 1 108 ? -27.054 -7.170 46.181 1.00 93.88 108 LYS A C 1
ATOM 847 O O . LYS A 1 108 ? -27.673 -6.364 46.871 1.00 93.88 108 LYS A O 1
ATOM 852 N N . LYS A 1 109 ? -27.657 -7.991 45.308 1.00 93.31 109 LYS A N 1
ATOM 853 C CA . LYS A 1 109 ? -29.075 -7.921 44.909 1.00 93.31 109 LYS A CA 1
ATOM 854 C C . LYS A 1 109 ? -29.494 -6.505 44.501 1.00 93.31 109 LYS A C 1
ATOM 856 O O . LYS A 1 109 ? -30.536 -6.006 44.923 1.00 93.31 109 LYS A O 1
ATOM 861 N N . THR A 1 110 ? -28.645 -5.851 43.721 1.00 94.50 110 THR A N 1
ATOM 862 C CA . THR A 1 110 ? -28.849 -4.487 43.226 1.00 94.50 110 THR A CA 1
ATOM 863 C C . THR A 1 110 ? -28.653 -4.447 41.711 1.00 94.50 110 THR A C 1
ATOM 865 O O . THR A 1 110 ? -28.329 -5.463 41.105 1.00 94.50 110 THR A O 1
ATOM 868 N N . ASP A 1 111 ? -28.863 -3.289 41.093 1.00 91.81 111 ASP A N 1
ATOM 869 C CA . ASP A 1 111 ? -28.632 -3.096 39.661 1.00 91.81 111 ASP A CA 1
ATOM 870 C C . ASP A 1 111 ? -27.147 -2.814 39.356 1.00 91.81 111 ASP A C 1
ATOM 872 O O . ASP A 1 111 ? -26.431 -2.190 40.146 1.00 91.81 111 ASP A O 1
ATOM 876 N N . ILE A 1 112 ? -26.696 -3.229 38.173 1.00 90.25 112 ILE A N 1
ATOM 877 C CA . ILE A 1 112 ? -25.351 -2.999 37.636 1.00 90.25 112 ILE A CA 1
ATOM 878 C C . ILE A 1 112 ? -25.019 -1.506 37.632 1.00 90.25 112 ILE A C 1
ATOM 880 O O . ILE A 1 112 ? -23.911 -1.130 38.007 1.00 90.25 112 ILE A O 1
ATOM 884 N N . THR A 1 113 ? -25.978 -0.645 37.279 1.00 89.50 113 THR A N 1
ATOM 885 C CA . THR A 1 113 ? -25.786 0.816 37.272 1.00 89.50 113 THR A CA 1
ATOM 886 C C . THR A 1 113 ? -25.489 1.377 38.665 1.00 89.50 113 THR A C 1
ATOM 888 O O . THR A 1 113 ? -24.669 2.285 38.810 1.00 89.50 113 THR A O 1
ATOM 891 N N . ALA A 1 114 ? -26.099 0.812 39.712 1.00 89.19 114 ALA A N 1
ATOM 892 C CA . ALA A 1 114 ? -25.844 1.211 41.091 1.00 89.19 114 ALA A CA 1
ATOM 893 C C . ALA A 1 114 ? -24.432 0.803 41.537 1.00 89.19 114 ALA A C 1
ATOM 895 O O . ALA A 1 114 ? -23.744 1.600 42.175 1.00 89.19 114 ALA A O 1
ATOM 896 N N . VAL A 1 115 ? -23.978 -0.396 41.150 1.00 92.44 115 VAL A N 1
ATOM 897 C CA . VAL A 1 115 ? -22.602 -0.857 41.408 1.00 92.44 115 VAL A CA 1
ATOM 898 C C . VAL A 1 115 ? -2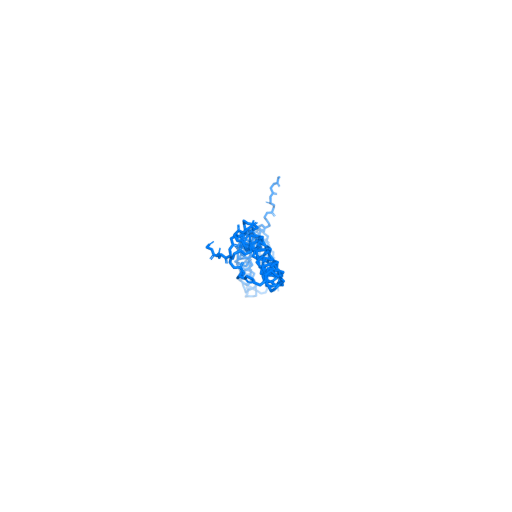1.585 -0.032 40.618 1.00 92.44 115 VAL A C 1
ATOM 900 O O . VAL A 1 115 ? -20.575 0.386 41.175 1.00 92.44 115 VAL A O 1
ATOM 903 N N . ALA A 1 116 ? -21.854 0.252 39.344 1.00 89.88 116 ALA A N 1
ATOM 904 C CA . ALA A 1 116 ? -20.988 1.076 38.506 1.00 89.88 116 ALA A CA 1
ATOM 905 C C . ALA A 1 116 ? -20.831 2.490 39.085 1.00 89.88 116 ALA A C 1
ATOM 907 O O . ALA A 1 116 ? -19.713 2.983 39.212 1.00 89.88 116 ALA A O 1
ATOM 908 N N . LYS A 1 117 ? -21.931 3.100 39.549 1.00 90.69 117 LYS A N 1
ATOM 909 C CA . LYS A 1 117 ? -21.910 4.403 40.225 1.00 90.69 117 LYS A CA 1
ATOM 910 C C . LYS A 1 117 ? -21.125 4.375 41.538 1.00 90.69 117 LYS A C 1
ATOM 912 O O . LYS A 1 117 ? -20.388 5.316 41.820 1.00 90.69 117 LYS A O 1
ATOM 917 N N . GLU A 1 118 ? -21.264 3.315 42.333 1.00 89.44 118 GLU A N 1
ATOM 918 C CA . GLU A 1 118 ? -20.483 3.115 43.563 1.00 89.44 118 GLU A CA 1
ATOM 919 C C . GLU A 1 118 ? -18.979 3.018 43.264 1.00 89.44 118 GLU A C 1
ATOM 921 O O . GLU A 1 118 ? -18.165 3.600 43.980 1.00 89.44 118 GLU A O 1
ATOM 926 N N . LEU A 1 119 ? -18.621 2.336 42.175 1.00 89.06 119 LEU A N 1
ATOM 927 C CA . LEU A 1 119 ? -17.242 2.168 41.715 1.00 89.06 119 LEU A CA 1
ATOM 928 C C . LEU A 1 119 ? -16.732 3.329 40.846 1.00 89.06 119 LEU A C 1
ATOM 930 O O . LEU A 1 119 ? -15.586 3.285 40.407 1.00 89.06 119 LEU A O 1
ATOM 934 N N . GLN A 1 120 ? -17.550 4.363 40.619 1.00 88.44 120 GLN A N 1
ATOM 935 C CA . GLN A 1 120 ? -17.244 5.510 39.751 1.00 88.44 120 GLN A CA 1
ATOM 936 C C . GLN A 1 120 ? -16.819 5.097 38.332 1.00 88.44 120 GLN A C 1
ATOM 938 O O . GLN A 1 120 ? -15.983 5.742 37.703 1.00 88.44 120 GLN A O 1
ATOM 943 N N . VAL A 1 121 ? -17.398 4.004 37.836 1.00 86.69 121 VAL A N 1
ATOM 944 C CA . VAL A 1 121 ? -17.193 3.516 36.475 1.00 86.69 121 VAL A CA 1
ATOM 945 C C . VAL A 1 121 ? -18.302 4.074 35.600 1.00 86.69 121 VAL A C 1
ATOM 947 O O . VAL A 1 121 ? -19.484 3.851 35.871 1.00 86.69 121 VAL A O 1
ATOM 950 N N . ASP A 1 122 ? -17.911 4.776 34.541 1.00 83.25 122 ASP A N 1
ATOM 951 C CA . ASP A 1 122 ? -18.841 5.134 33.483 1.00 83.25 122 ASP A CA 1
ATOM 952 C C . ASP A 1 122 ? -19.107 3.907 32.601 1.00 83.25 122 ASP A C 1
ATOM 954 O O . ASP A 1 122 ? -18.190 3.180 32.219 1.00 83.25 122 ASP A O 1
ATOM 958 N N . THR A 1 123 ? -20.381 3.648 32.334 1.00 78.06 123 THR A N 1
ATOM 959 C CA . THR A 1 123 ? -20.833 2.515 31.509 1.00 78.06 123 THR A CA 1
ATOM 960 C C . THR A 1 123 ? -21.340 2.967 30.145 1.00 78.06 123 THR A C 1
ATOM 962 O O . THR A 1 123 ? -21.623 2.124 29.287 1.00 78.06 123 THR A O 1
ATOM 965 N N . THR A 1 124 ? -21.442 4.283 29.938 1.00 74.94 124 THR A N 1
ATOM 966 C CA . THR A 1 124 ? -21.736 4.879 28.642 1.00 74.94 124 THR A CA 1
ATOM 967 C C . THR A 1 124 ? -20.445 5.062 27.850 1.00 74.94 124 THR A C 1
ATOM 969 O O . THR A 1 124 ? -19.517 5.729 28.294 1.00 74.94 124 THR A O 1
ATOM 972 N N . ASP A 1 125 ? -20.389 4.424 26.680 1.00 63.88 125 ASP A N 1
ATOM 973 C CA . ASP A 1 125 ? -19.368 4.694 25.667 1.00 63.88 125 ASP A CA 1
ATOM 974 C C . ASP A 1 125 ? -19.838 5.939 24.892 1.00 63.88 125 ASP A 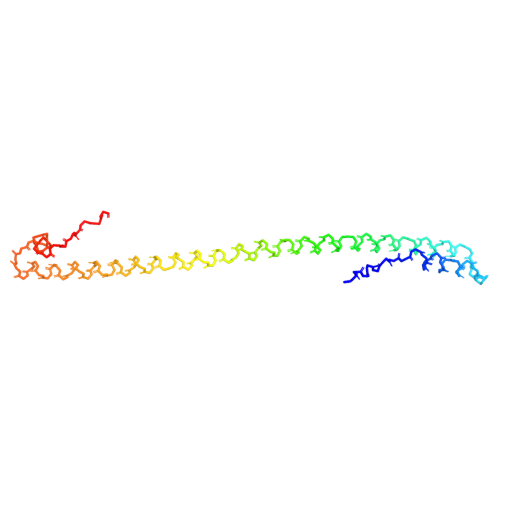C 1
ATOM 976 O O . ASP A 1 125 ? -20.623 5.808 23.950 1.00 63.88 125 ASP A O 1
ATOM 980 N N . GLU A 1 126 ? -19.437 7.136 25.327 1.00 50.84 126 GLU A N 1
ATOM 981 C CA . GLU A 1 126 ? -19.488 8.359 24.502 1.00 50.84 126 GLU A CA 1
ATOM 982 C C . GLU A 1 126 ? -18.165 8.582 23.758 1.00 50.84 126 GLU A C 1
ATOM 984 O O . GLU A 1 126 ? -17.086 8.384 24.369 1.00 50.84 126 GLU A O 1
#

Radius of gyration: 40.27 Å; chains: 1; bounding box: 69×26×103 Å

Sequence (126 aa):
MSSKAASGDPTTIDQIIEALNSDKSIPDSLKTEISQDLRYKVSVVADLRGKNQELRQQVLGESDESTQKHMDYSSMDKQVLRHIQQLKIYNDLRDTAMKILAIMADQKKTDITAVAKELQVDTTDE

InterPro domains:
  IPR010760 DNA repair protein, Swi5 [PF07061] (52-122)

Secondary structure (DSSP, 8-state):
---------HHHHHHHHHHHHH-TTS-HHHHHHHHHHHHHHHHHHHHHHHHHHHHHHHHHHHHHHHHHHHHHHHHHHHHHHHHHHHHHHHHHHHHHHHHHHHHHHHHHTS-HHHHHHHTT------

pLDDT: mean 80.11, std 16.01, range [36.0, 95.56]

Organism: NCBI:txid43959